Protein AF-A0A354ETL8-F1 (afdb_monomer)

Solvent-accessible surface area (backbone atoms only — not comparable to full-atom values): 2939 Å² total; per-residue (Å²): 134,86,75,52,72,67,60,52,46,51,52,52,51,51,36,38,51,52,29,44,51,50,43,39,75,76,63,31,73,86,67,66,41,68,64,57,24,20,53,70,42,75,43,57,64,68,63,77,81,98

Secondary structure (DSSP, 8-state):
-PPPHHHHHHHHHHHHHHHHHHHHHHH-GGG--HHHHHHHTT--GGGGG-

Nearest PDB structures (foldseek):
  7pt0-assembly1_A  TM=8.779E-01  e=1.615E-01  Streptomyces coelicolor
  3vuq-assembly1_A  TM=9.093E-01  e=2.199E-01  Thermus thermophilus HB8
  4cgr-assembly1_A  TM=8.728E-01  e=2.488E-01  Streptomyces coelicolor
  3mvp-assembly1_A  TM=8.275E-01  e=1.827E-01  Streptococcus mutans UA159
  3lsj-assembly1_A  TM=7.792E-01  e=1.827E-01 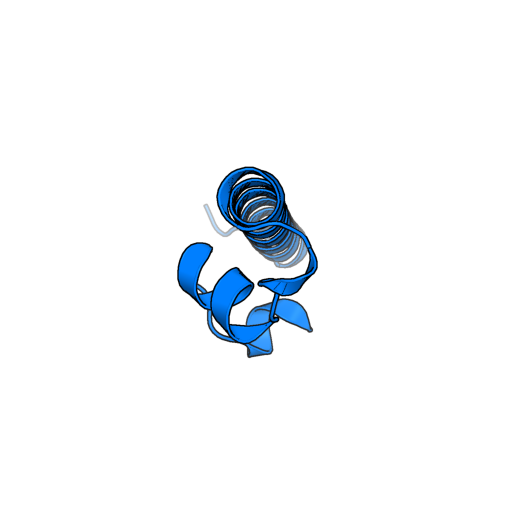 Pseudomonas aeruginosa

Sequence (50 aa):
MRVNRKEAQGRTRRRLLAAAHASIVEEGVAALSIRNICGAAGHSQGAFYS

Foldseek 3Di:
DDDDPVVVLVLLVVLLVVLQVVCCVPPNPVPDDLCSSQVSSVHDSVSVVD

pLDDT: mean 94.71, std 6.61, range [59.09, 98.5]

Structure (mmCIF, N/CA/C/O backbone):
data_AF-A0A354ETL8-F1
#
_entry.id   AF-A0A354ETL8-F1
#
loop_
_atom_site.group_PDB
_atom_site.id
_atom_site.type_symbol
_atom_site.label_atom_id
_atom_site.label_alt_id
_atom_site.label_comp_id
_atom_site.label_asym_id
_atom_site.label_entity_id
_atom_site.label_seq_id
_atom_site.pdbx_PDB_ins_code
_atom_site.Cartn_x
_atom_site.Cartn_y
_atom_site.Cartn_z
_atom_site.occupancy
_atom_site.B_iso_or_equiv
_atom_site.auth_seq_id
_atom_site.auth_comp_id
_atom_site.auth_asym_id
_atom_site.auth_atom_id
_atom_site.pdbx_PDB_model_num
ATOM 1 N N . MET A 1 1 ? 8.370 -2.861 -26.543 1.00 59.09 1 MET A N 1
ATOM 2 C CA . MET A 1 1 ? 9.009 -1.603 -26.088 1.00 59.09 1 MET A CA 1
ATOM 3 C C . MET A 1 1 ? 9.647 -1.845 -24.721 1.00 59.09 1 MET A C 1
ATOM 5 O O . MET A 1 1 ? 8.939 -2.273 -23.817 1.00 59.09 1 MET A O 1
ATOM 9 N N . ARG A 1 2 ? 10.971 -1.674 -24.569 1.00 77.44 2 ARG A N 1
ATOM 10 C CA . ARG A 1 2 ? 11.638 -1.791 -23.258 1.00 77.44 2 ARG A CA 1
ATOM 11 C C . ARG A 1 2 ? 11.333 -0.535 -22.454 1.00 77.44 2 ARG A C 1
ATOM 13 O O . ARG A 1 2 ? 11.679 0.560 -22.873 1.00 77.44 2 ARG A O 1
ATOM 20 N N . VAL A 1 3 ? 10.679 -0.710 -21.317 1.00 78.31 3 VAL A N 1
ATOM 21 C CA . VAL A 1 3 ? 10.440 0.380 -20.373 1.00 78.31 3 VAL A CA 1
ATOM 22 C C . VAL A 1 3 ? 11.773 0.731 -19.714 1.00 78.31 3 VAL A C 1
ATOM 24 O O . VAL A 1 3 ? 12.471 -0.170 -19.242 1.00 78.31 3 VAL A O 1
ATOM 27 N N . ASN A 1 4 ? 12.125 2.017 -19.654 1.00 90.81 4 ASN A N 1
ATOM 28 C CA . ASN A 1 4 ? 13.337 2.421 -18.943 1.00 90.81 4 ASN A CA 1
ATOM 29 C C . ASN A 1 4 ? 13.132 2.289 -17.418 1.00 90.81 4 ASN A C 1
ATOM 31 O O . ASN A 1 4 ? 12.016 2.404 -16.908 1.00 90.81 4 ASN A O 1
ATOM 35 N N . ARG A 1 5 ? 14.212 2.0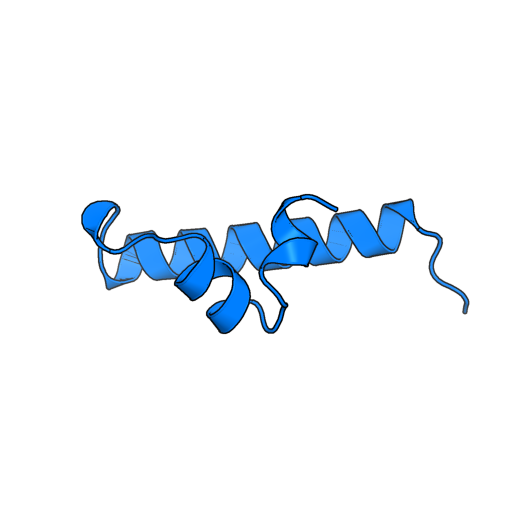63 -16.664 1.00 92.00 5 ARG A N 1
ATOM 36 C CA . ARG A 1 5 ? 14.151 1.829 -15.210 1.00 92.00 5 ARG A CA 1
ATOM 37 C C . ARG A 1 5 ? 13.309 2.865 -14.442 1.00 92.00 5 ARG A C 1
ATOM 39 O O . ARG A 1 5 ? 12.527 2.468 -13.582 1.00 92.00 5 ARG A O 1
ATOM 46 N N . LYS A 1 6 ? 13.412 4.158 -14.772 1.00 94.25 6 LYS A N 1
ATOM 47 C CA . LYS A 1 6 ? 12.648 5.242 -14.127 1.00 94.25 6 LYS A CA 1
ATOM 48 C C . LYS A 1 6 ? 11.145 5.115 -14.356 1.00 94.25 6 LYS A C 1
ATOM 50 O O . LYS A 1 6 ? 10.358 5.355 -13.448 1.00 94.25 6 LYS A O 1
ATOM 55 N N . GLU A 1 7 ? 10.726 4.722 -15.553 1.00 95.75 7 GLU A N 1
ATOM 56 C CA . GLU A 1 7 ? 9.306 4.514 -15.845 1.00 95.75 7 GLU A CA 1
ATOM 57 C C . GLU A 1 7 ? 8.754 3.294 -15.10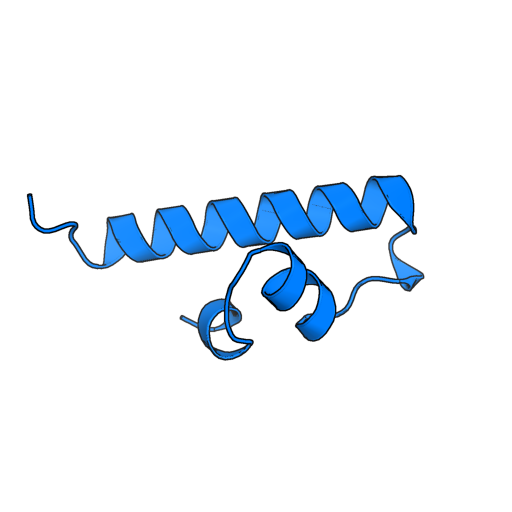1 1.00 95.75 7 GLU A C 1
ATOM 59 O O . GLU A 1 7 ? 7.624 3.328 -14.609 1.00 95.75 7 GLU A O 1
ATOM 64 N N . ALA A 1 8 ? 9.552 2.226 -14.985 1.00 93.25 8 ALA A N 1
ATOM 65 C CA . ALA A 1 8 ? 9.192 1.059 -14.187 1.00 93.25 8 ALA A CA 1
ATOM 66 C C . ALA A 1 8 ? 9.039 1.432 -12.702 1.00 93.25 8 ALA A C 1
ATOM 68 O O . ALA A 1 8 ? 7.995 1.142 -12.121 1.00 93.25 8 ALA A O 1
ATOM 69 N N . GLN A 1 9 ? 10.003 2.162 -12.128 1.00 95.19 9 GLN A N 1
ATOM 70 C C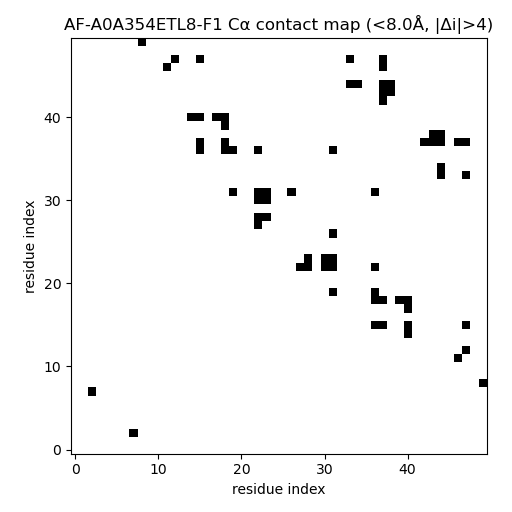A . GLN A 1 9 ? 9.923 2.702 -10.762 1.00 95.19 9 GLN A CA 1
ATOM 71 C C . GLN A 1 9 ? 8.698 3.606 -10.577 1.00 95.19 9 GLN A C 1
ATOM 73 O O . GLN A 1 9 ? 7.964 3.469 -9.601 1.00 95.19 9 GLN A O 1
ATOM 78 N N . GLY A 1 10 ? 8.411 4.481 -11.545 1.00 97.00 10 GLY A N 1
ATOM 79 C CA . GLY A 1 10 ? 7.228 5.341 -11.519 1.00 97.00 10 GLY A CA 1
ATOM 80 C C . GLY A 1 10 ? 5.916 4.552 -11.501 1.00 97.00 10 GLY A C 1
ATOM 81 O O . GLY A 1 10 ? 4.993 4.911 -10.768 1.00 97.00 10 GLY A O 1
ATOM 82 N N . ARG A 1 11 ? 5.824 3.451 -12.260 1.00 96.50 11 ARG A N 1
ATOM 83 C CA . ARG A 1 11 ? 4.658 2.553 -12.212 1.00 96.50 11 ARG A CA 1
ATOM 84 C C . ARG A 1 11 ? 4.533 1.844 -10.868 1.00 96.50 11 ARG A C 1
ATOM 86 O O . ARG A 1 11 ? 3.430 1.826 -10.326 1.00 96.50 11 ARG A O 1
ATOM 93 N N . THR A 1 12 ? 5.631 1.317 -10.327 1.00 97.38 12 THR A N 1
ATOM 94 C CA . THR A 1 12 ? 5.646 0.687 -8.998 1.00 97.38 12 THR A CA 1
ATOM 95 C C . THR A 1 12 ? 5.188 1.677 -7.929 1.00 97.38 12 THR A C 1
ATOM 97 O O . THR A 1 12 ? 4.246 1.390 -7.197 1.00 97.38 12 THR A O 1
ATOM 100 N N . ARG A 1 13 ? 5.753 2.892 -7.905 1.00 98.00 13 ARG A N 1
ATOM 101 C CA . ARG A 1 13 ? 5.364 3.951 -6.962 1.00 98.00 13 ARG A CA 1
ATOM 102 C C . ARG A 1 13 ? 3.872 4.267 -7.035 1.00 98.00 13 ARG A C 1
ATOM 104 O O . ARG A 1 13 ? 3.221 4.336 -5.998 1.00 98.00 13 ARG A O 1
ATOM 111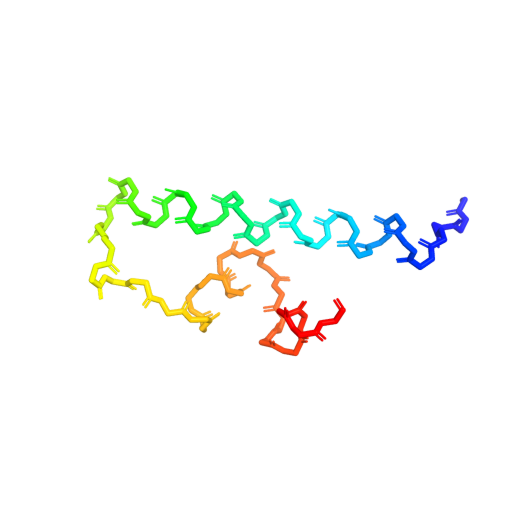 N N . ARG A 1 14 ? 3.316 4.444 -8.241 1.00 98.44 14 ARG A N 1
ATOM 112 C CA . ARG A 1 14 ? 1.878 4.726 -8.409 1.00 98.44 14 ARG A CA 1
ATOM 113 C C . ARG A 1 14 ? 1.000 3.607 -7.855 1.00 98.44 14 ARG A C 1
ATOM 115 O O . ARG A 1 14 ? 0.007 3.901 -7.203 1.00 98.44 14 ARG A O 1
ATOM 122 N N . ARG A 1 15 ? 1.378 2.345 -8.075 1.00 98.25 15 ARG A N 1
ATOM 123 C CA . ARG A 1 15 ? 0.6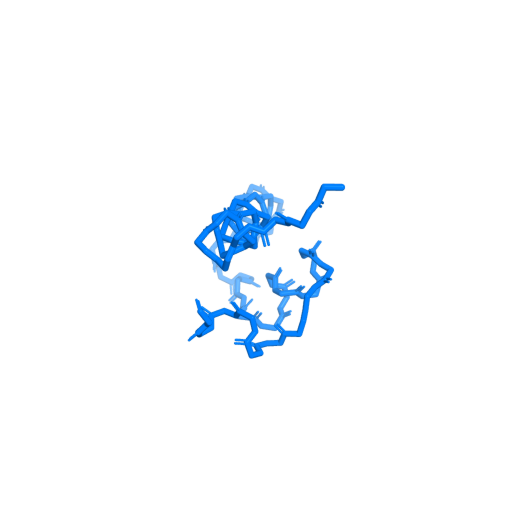48 1.190 -7.534 1.00 98.25 15 ARG A CA 1
ATOM 124 C C . ARG A 1 15 ? 0.704 1.128 -6.012 1.00 98.25 15 ARG A C 1
ATOM 126 O O . ARG A 1 15 ? -0.331 0.932 -5.391 1.00 98.25 15 ARG A O 1
ATOM 133 N N . LEU A 1 16 ? 1.879 1.354 -5.422 1.00 98.44 16 LEU A N 1
ATOM 134 C CA . LEU A 1 16 ? 2.038 1.389 -3.965 1.00 98.44 16 LEU A CA 1
ATOM 135 C C . LEU A 1 16 ? 1.190 2.502 -3.330 1.00 98.44 16 LEU A C 1
ATOM 137 O O . LEU A 1 16 ? 0.528 2.265 -2.327 1.00 98.44 16 LEU A O 1
ATOM 141 N N . LEU A 1 17 ? 1.163 3.695 -3.933 1.00 98.31 17 LEU A N 1
ATOM 142 C CA . LEU A 1 17 ? 0.341 4.809 -3.447 1.00 98.31 17 LEU A CA 1
ATOM 143 C C . LEU A 1 17 ? -1.160 4.529 -3.573 1.00 98.31 17 LEU A C 1
ATOM 145 O O . LEU A 1 17 ? -1.904 4.830 -2.647 1.00 98.31 17 LEU A O 1
ATOM 149 N N . ALA A 1 18 ? -1.600 3.932 -4.684 1.00 98.50 18 ALA A N 1
ATOM 150 C CA . ALA A 1 18 ? -2.998 3.551 -4.867 1.00 98.50 18 ALA A CA 1
ATOM 151 C C . ALA A 1 18 ? -3.443 2.504 -3.830 1.00 98.50 18 ALA A C 1
ATOM 153 O O . ALA A 1 18 ? -4.496 2.665 -3.221 1.00 98.50 18 ALA A O 1
ATOM 154 N N . ALA A 1 19 ? -2.616 1.484 -3.582 1.00 98.00 19 ALA A N 1
ATOM 155 C CA . ALA A 1 19 ? -2.881 0.467 -2.566 1.00 98.00 19 ALA A CA 1
ATOM 156 C C . ALA A 1 19 ? -2.917 1.059 -1.148 1.00 98.00 19 ALA A C 1
ATOM 158 O O . ALA A 1 19 ? -3.828 0.770 -0.382 1.00 98.00 19 ALA A O 1
ATOM 159 N N . ALA A 1 20 ? -1.966 1.939 -0.814 1.00 97.94 20 ALA A N 1
ATOM 160 C CA . ALA A 1 20 ? -1.962 2.629 0.473 1.00 97.94 20 ALA A CA 1
ATOM 161 C C . ALA A 1 20 ? -3.217 3.492 0.660 1.00 97.94 20 ALA A C 1
ATOM 163 O O . ALA A 1 20 ? -3.826 3.455 1.723 1.00 97.94 20 ALA A O 1
ATOM 164 N N . HIS A 1 21 ? -3.624 4.238 -0.370 1.00 98.19 21 HIS A N 1
ATOM 165 C CA . HIS A 1 21 ? -4.834 5.054 -0.318 1.00 98.19 21 HIS A CA 1
ATOM 166 C C . HIS A 1 21 ? -6.089 4.200 -0.098 1.00 98.19 21 HIS A C 1
ATOM 168 O O . HIS A 1 21 ? -6.897 4.535 0.761 1.00 98.19 21 HIS A O 1
ATOM 174 N N . ALA A 1 22 ? -6.228 3.087 -0.826 1.00 97.06 22 ALA A N 1
ATOM 175 C CA . ALA A 1 22 ? -7.343 2.159 -0.645 1.00 97.06 22 ALA A CA 1
ATOM 176 C C . ALA A 1 22 ? -7.400 1.612 0.793 1.00 97.06 22 ALA A C 1
ATOM 178 O O . ALA A 1 22 ? -8.425 1.768 1.448 1.00 97.06 22 ALA A O 1
ATOM 179 N N . SER A 1 23 ? -6.283 1.107 1.336 1.00 96.12 23 SER A N 1
ATOM 180 C CA . SER A 1 23 ? -6.249 0.621 2.726 1.00 96.12 23 SER A CA 1
ATOM 181 C C . SER A 1 23 ? -6.564 1.710 3.754 1.00 96.12 23 SER A C 1
ATOM 183 O O . SER A 1 23 ? -7.231 1.428 4.742 1.00 96.12 23 SER A O 1
ATOM 185 N N . ILE A 1 24 ? -6.133 2.961 3.545 1.00 96.62 24 ILE A N 1
ATOM 186 C CA . ILE A 1 24 ? -6.491 4.065 4.455 1.00 96.62 24 ILE A CA 1
ATOM 187 C C . ILE A 1 24 ? -8.003 4.306 4.449 1.00 96.62 24 ILE A C 1
ATOM 189 O O . ILE A 1 24 ? -8.580 4.527 5.511 1.00 96.62 24 ILE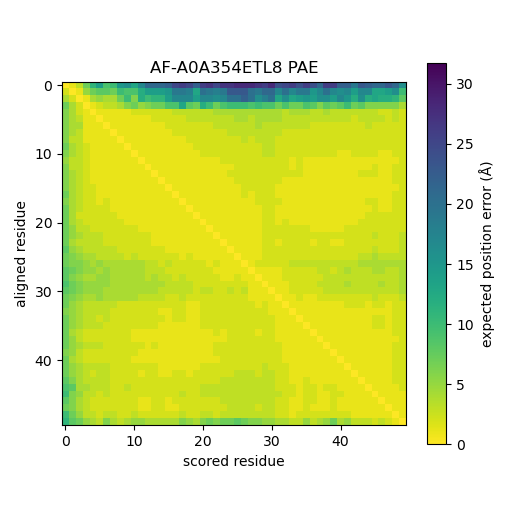 A O 1
ATOM 193 N N . VAL A 1 25 ? -8.633 4.288 3.273 1.00 97.38 25 VAL A N 1
ATOM 194 C CA . VAL A 1 25 ? -10.077 4.519 3.130 1.00 97.38 25 VAL A CA 1
ATOM 195 C C . VAL A 1 25 ? -10.891 3.368 3.726 1.00 97.38 25 VAL A C 1
ATOM 197 O O . VAL A 1 25 ? -11.918 3.622 4.347 1.00 97.38 25 VAL A O 1
ATOM 200 N N . GLU A 1 26 ? -10.440 2.126 3.555 1.00 96.06 26 GLU A N 1
ATOM 201 C CA . GLU A 1 26 ? -11.187 0.927 3.959 1.00 96.06 26 GLU A CA 1
ATOM 202 C C . GLU A 1 26 ? -10.962 0.535 5.427 1.00 96.06 26 GLU A C 1
ATOM 204 O O . GLU A 1 26 ? -11.908 0.166 6.120 1.00 96.06 26 GLU A O 1
ATOM 209 N N . GLU A 1 27 ? -9.724 0.626 5.916 1.00 94.94 27 GLU A N 1
ATOM 210 C CA . GLU A 1 27 ? -9.306 0.053 7.205 1.00 94.94 27 GLU A CA 1
ATOM 211 C C . GLU A 1 27 ? -8.716 1.103 8.167 1.00 94.94 27 GLU A C 1
ATOM 213 O O . GLU A 1 27 ? -8.465 0.828 9.344 1.00 94.94 27 GLU A O 1
ATOM 218 N N . GLY A 1 28 ? -8.498 2.328 7.683 1.00 95.38 28 GLY A N 1
ATOM 219 C CA . GLY A 1 28 ? -7.860 3.400 8.435 1.00 95.38 28 GLY A CA 1
ATOM 220 C C . GLY A 1 28 ? -6.333 3.292 8.488 1.00 95.38 28 GLY A C 1
ATOM 221 O O . GLY A 1 28 ? -5.707 2.293 8.140 1.00 95.38 28 GLY A O 1
ATOM 222 N N . VAL A 1 29 ? -5.697 4.365 8.964 1.00 95.06 29 VAL A N 1
ATOM 223 C CA . VAL A 1 29 ? -4.226 4.478 9.003 1.00 95.06 29 VAL A CA 1
ATOM 224 C C . VAL A 1 29 ? -3.582 3.438 9.931 1.00 95.06 29 VAL A C 1
ATOM 226 O O . VAL A 1 29 ? -2.464 3.004 9.674 1.00 95.06 29 VAL A O 1
ATOM 229 N N . ALA A 1 30 ? -4.274 3.002 10.987 1.00 95.25 30 ALA A N 1
ATOM 230 C CA . ALA A 1 30 ? -3.740 2.022 11.936 1.00 95.25 30 ALA A CA 1
ATOM 231 C C . ALA A 1 30 ? -3.524 0.627 11.317 1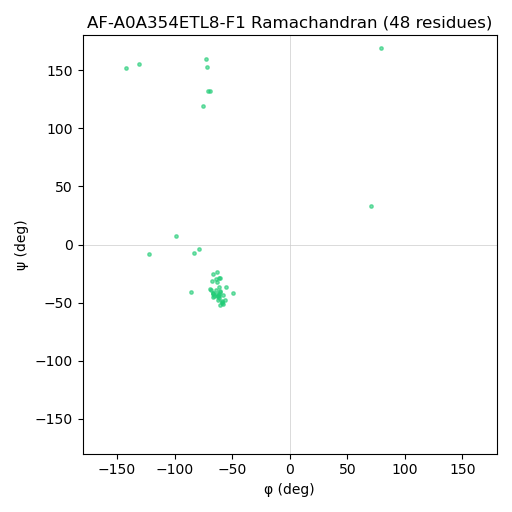.00 95.25 30 ALA A C 1
ATOM 233 O O . ALA A 1 30 ? -2.668 -0.120 11.785 1.00 95.25 30 ALA A O 1
ATOM 234 N N . ALA A 1 31 ? -4.264 0.287 10.257 1.00 90.25 31 ALA A N 1
ATOM 235 C CA . ALA A 1 31 ? -4.143 -0.989 9.556 1.00 90.25 31 ALA A CA 1
ATOM 236 C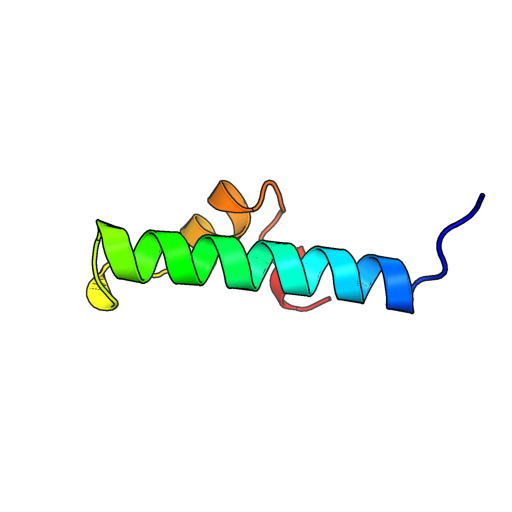 C . ALA A 1 31 ? -3.005 -1.009 8.516 1.00 90.25 31 ALA A C 1
ATOM 238 O O . ALA A 1 31 ? -2.679 -2.060 7.950 1.00 90.25 31 ALA A O 1
ATOM 239 N N . LEU A 1 32 ? -2.364 0.138 8.254 1.00 95.56 32 LEU A N 1
ATOM 240 C CA . LEU A 1 32 ? -1.310 0.222 7.252 1.00 95.56 32 LEU A CA 1
ATOM 241 C C . LEU A 1 32 ? -0.051 -0.532 7.684 1.00 95.56 32 LEU A C 1
ATOM 243 O O . LEU A 1 32 ? 0.522 -0.309 8.748 1.00 95.56 32 LEU A O 1
ATOM 247 N N . SER A 1 33 ? 0.469 -1.350 6.775 1.00 96.81 33 SER A N 1
ATOM 248 C CA . SER A 1 33 ? 1.820 -1.891 6.875 1.00 96.81 33 SER A CA 1
ATOM 249 C C . SER A 1 33 ? 2.466 -1.961 5.497 1.00 96.81 33 SER A C 1
ATOM 251 O O . SER A 1 33 ? 1.785 -2.143 4.486 1.00 96.81 33 SER A O 1
ATOM 253 N N . ILE A 1 34 ? 3.801 -1.875 5.438 1.00 97.44 34 ILE A N 1
ATOM 254 C CA . ILE A 1 34 ? 4.551 -2.044 4.179 1.00 97.44 34 ILE A CA 1
ATOM 255 C C . ILE A 1 34 ? 4.206 -3.388 3.524 1.00 97.44 34 ILE A C 1
ATOM 257 O O . ILE A 1 34 ? 4.102 -3.475 2.303 1.00 97.44 34 ILE A O 1
ATOM 261 N N . ARG A 1 35 ? 4.004 -4.437 4.334 1.00 97.31 35 ARG A N 1
ATOM 262 C CA . ARG A 1 35 ? 3.611 -5.769 3.860 1.00 97.31 35 ARG A CA 1
ATOM 263 C C . ARG A 1 35 ? 2.269 -5.727 3.134 1.00 97.31 35 ARG A C 1
ATOM 265 O O . ARG A 1 35 ? 2.207 -6.189 1.998 1.00 97.31 35 ARG A O 1
ATOM 272 N N . ASN A 1 36 ? 1.244 -5.156 3.762 1.00 96.19 36 ASN A N 1
ATOM 273 C CA . ASN A 1 36 ? -0.105 -5.116 3.199 1.00 96.19 36 ASN A CA 1
ATOM 274 C C . ASN A 1 36 ? -0.151 -4.231 1.951 1.00 96.19 36 ASN A C 1
ATOM 276 O O . ASN A 1 36 ? -0.676 -4.664 0.933 1.00 96.19 36 ASN A O 1
ATOM 280 N N . ILE A 1 37 ? 0.505 -3.063 1.973 1.00 97.62 37 ILE A N 1
ATOM 281 C CA . ILE A 1 37 ? 0.595 -2.175 0.802 1.00 97.62 37 ILE A CA 1
ATOM 282 C C . ILE A 1 37 ? 1.251 -2.893 -0.381 1.00 97.62 37 ILE A C 1
ATOM 284 O O . ILE A 1 37 ? 0.735 -2.851 -1.496 1.00 97.62 37 ILE A O 1
ATOM 288 N N . CYS A 1 38 ? 2.389 -3.556 -0.159 1.00 98.06 38 CYS A N 1
ATOM 289 C CA . CYS A 1 38 ? 3.085 -4.262 -1.234 1.00 98.06 38 CYS A CA 1
ATOM 290 C C . CYS A 1 38 ? 2.262 -5.451 -1.745 1.00 98.06 38 CYS A C 1
ATOM 292 O O . CYS A 1 38 ? 2.143 -5.620 -2.957 1.00 98.06 38 CYS A O 1
ATOM 294 N N . GLY A 1 39 ? 1.642 -6.217 -0.841 1.00 97.56 39 GLY A N 1
ATOM 295 C CA . GLY A 1 39 ? 0.744 -7.318 -1.191 1.00 97.56 39 GLY A CA 1
ATOM 296 C C . GLY A 1 39 ? -0.437 -6.856 -2.046 1.00 97.56 39 GLY A C 1
ATOM 297 O O . GLY A 1 39 ? -0.634 -7.377 -3.142 1.00 97.56 39 GLY A O 1
ATOM 298 N N . ALA A 1 40 ? -1.153 -5.820 -1.607 1.00 97.00 40 ALA A N 1
ATOM 299 C CA . ALA A 1 40 ? -2.276 -5.228 -2.335 1.00 97.00 40 ALA A CA 1
ATOM 300 C C . ALA A 1 40 ? -1.853 -4.608 -3.680 1.00 97.00 40 ALA A C 1
ATOM 302 O O . ALA A 1 40 ? -2.596 -4.657 -4.657 1.00 97.00 40 ALA A O 1
ATOM 303 N N . ALA A 1 41 ? -0.631 -4.078 -3.774 1.00 97.69 41 ALA A N 1
ATOM 304 C CA . ALA A 1 41 ? -0.073 -3.557 -5.020 1.00 97.69 41 ALA A CA 1
ATOM 305 C C . ALA A 1 41 ? 0.463 -4.647 -5.976 1.00 97.69 41 ALA A C 1
ATOM 307 O O . ALA A 1 41 ? 0.903 -4.315 -7.082 1.00 97.69 41 ALA A O 1
ATOM 308 N N . GLY A 1 42 ? 0.459 -5.926 -5.575 1.00 97.75 42 GLY A N 1
ATOM 309 C CA . GLY A 1 42 ? 0.999 -7.037 -6.366 1.00 97.75 42 GLY A CA 1
ATOM 310 C C . GLY A 1 42 ? 2.528 -7.029 -6.471 1.00 97.75 42 GLY A C 1
ATOM 311 O O . GLY A 1 42 ? 3.086 -7.387 -7.510 1.00 97.75 42 GLY A O 1
ATOM 312 N N . HIS A 1 43 ? 3.214 -6.573 -5.423 1.00 97.44 43 HIS A N 1
ATOM 313 C CA . HIS A 1 43 ? 4.663 -6.402 -5.383 1.00 97.44 43 HIS A CA 1
ATOM 314 C C . HIS A 1 43 ? 5.289 -7.033 -4.129 1.00 97.44 43 HIS A C 1
ATOM 316 O O . HIS A 1 43 ? 4.654 -7.187 -3.088 1.00 97.44 43 HIS A O 1
ATOM 322 N N . SER A 1 44 ? 6.575 -7.386 -4.212 1.00 97.06 44 SER A N 1
ATOM 323 C CA . SER A 1 44 ? 7.350 -7.777 -3.030 1.00 97.06 44 SER A CA 1
ATOM 324 C C . SER A 1 44 ? 7.668 -6.556 -2.161 1.00 97.06 44 SER A C 1
ATOM 326 O O . SER A 1 44 ? 7.690 -5.428 -2.650 1.00 97.06 44 SER A O 1
ATOM 328 N N . GLN A 1 45 ? 7.991 -6.765 -0.880 1.00 97.19 45 GLN A N 1
ATOM 329 C CA . GLN A 1 45 ? 8.360 -5.656 0.015 1.00 97.19 45 GLN A CA 1
ATOM 330 C C . GLN A 1 45 ? 9.611 -4.893 -0.453 1.00 97.19 45 GLN A C 1
ATOM 332 O O . GLN A 1 45 ? 9.713 -3.692 -0.227 1.00 97.19 45 GLN A O 1
ATOM 337 N N . GLY A 1 46 ? 10.535 -5.554 -1.163 1.00 96.31 46 GLY A N 1
ATOM 338 C CA . GLY A 1 46 ? 11.715 -4.897 -1.737 1.00 96.31 46 GLY A CA 1
ATOM 339 C C . GLY A 1 46 ? 11.364 -3.792 -2.740 1.00 96.31 46 GLY A C 1
ATOM 340 O O . GLY A 1 46 ? 12.086 -2.802 -2.838 1.00 96.31 46 GLY A O 1
ATOM 341 N N . ALA A 1 47 ? 10.216 -3.908 -3.419 1.00 95.19 47 ALA A N 1
ATOM 342 C CA . ALA A 1 47 ? 9.731 -2.911 -4.371 1.00 95.19 47 ALA A CA 1
ATOM 343 C C . ALA A 1 47 ? 9.439 -1.546 -3.724 1.00 95.19 47 ALA A C 1
ATOM 345 O O . ALA A 1 47 ? 9.468 -0.530 -4.414 1.00 95.19 47 ALA A O 1
ATOM 346 N N . PHE A 1 48 ? 9.180 -1.512 -2.413 1.00 96.38 48 PHE A N 1
ATOM 347 C CA . PHE A 1 48 ? 8.971 -0.274 -1.662 1.00 96.38 48 PHE A CA 1
ATOM 348 C C . PHE A 1 48 ? 10.249 0.573 -1.558 1.00 96.38 48 PHE A C 1
ATOM 350 O O . PHE A 1 48 ? 10.177 1.798 -1.545 1.00 96.38 48 PHE A O 1
ATOM 357 N N . TYR A 1 49 ? 11.415 -0.078 -1.523 1.00 94.56 49 TYR A N 1
ATOM 358 C CA . TYR A 1 49 ? 12.730 0.558 -1.376 1.00 94.56 49 TYR A CA 1
ATOM 359 C C . TYR A 1 49 ? 13.475 0.743 -2.712 1.00 94.56 49 TYR A C 1
ATOM 361 O O . TYR A 1 49 ? 14.659 1.076 -2.712 1.00 94.56 49 TYR A O 1
ATOM 369 N N . SER A 1 50 ? 12.813 0.458 -3.840 1.00 87.00 50 SER A N 1
ATOM 370 C CA . SER A 1 50 ? 13.417 0.362 -5.182 1.00 87.00 50 SER A CA 1
ATOM 371 C C . SER A 1 50 ? 13.423 1.653 -5.992 1.00 87.00 50 SER A C 1
ATOM 373 O O . SER A 1 50 ? 12.484 2.464 -5.853 1.00 87.00 50 SER A O 1
#

Mean predicted aligned error: 2.98 Å

Radius of gyration: 11.67 Å; Cα contacts (8 Å, |Δi|>4): 36; chains: 1; bounding box: 25×13×38 Å